Protein AF-A0AAV9KPT8-F1 (afdb_monomer_lite)

InterPro domains:
  IPR001471 AP2/ERF domain [PS51032] (16-73)
  IPR016177 DNA-binding domain superfamily [SSF54171] (18-64)
  IPR036955 AP2/ERF domain superfamily [G3DSA:3.30.730.10] (18-73)

Foldseek 3Di:
DDDDDDDDDDDPPPPAPPQWDDDPDQKIWGWDQQPPVRDIDTQDIDNDRVVSVVSNVVVVVVSVVVVVVVVVVVVVVPVDDDDDDDDPPDPVVVVVVVVVVVVVVVVVVVVVVVVVVVVVVVVVVVVVPD

Sequence (130 aa):
MESQKITSNKNCARLYPVGVQKRKGVKFVAEIRHPIDKKNIWLGTFTTVDEAFARYKSKKLEFEELIIAKNAKKDQISEKSNKKICSGDGYKQKAQWVLLEIQIHQRELRKKSKKKWEMKRMNNYLRGLG

Secondary structure (DSSP, 8-state):
--------------SS-TTEEE-SSS-EEEEEE-TTT--EEEEEEESSHHHHHHHHHHHHHHHHHHHHHHHHHHHHHTTSS--------SHHHHHHHHHHHHHHHHHHHHHHHHHHHHHHHHHHHHHS--

Structure (mmCIF, N/CA/C/O backbone):
data_AF-A0AAV9KPT8-F1
#
_entry.id   AF-A0AAV9KPT8-F1
#
loop_
_atom_site.group_PDB
_atom_site.id
_atom_site.type_symbol
_atom_site.label_atom_id
_atom_site.label_alt_id
_atom_site.label_comp_id
_atom_site.label_asym_id
_atom_site.label_entity_id
_atom_site.label_seq_id
_atom_site.pdbx_PDB_ins_code
_atom_site.Cartn_x
_atom_site.Cartn_y
_atom_site.Cartn_z
_atom_site.occupancy
_atom_site.B_iso_or_equiv
_atom_site.auth_seq_id
_atom_site.auth_comp_id
_atom_site.auth_asym_id
_atom_site.auth_atom_id
_atom_site.pdbx_PDB_model_num
ATOM 1 N N . MET A 1 1 ? 28.129 -13.241 -12.720 1.00 37.88 1 MET A N 1
ATOM 2 C CA . MET A 1 1 ? 26.785 -12.641 -12.561 1.00 37.88 1 MET A CA 1
ATOM 3 C C . MET A 1 1 ? 25.831 -13.785 -12.254 1.00 37.88 1 MET A C 1
ATOM 5 O O . MET A 1 1 ? 25.271 -14.389 -13.159 1.00 37.88 1 MET A O 1
ATOM 9 N N . GLU A 1 2 ? 25.787 -14.177 -10.981 1.00 34.59 2 GLU A N 1
ATOM 10 C CA . GLU A 1 2 ? 25.133 -15.406 -10.522 1.00 34.59 2 GLU A CA 1
ATOM 11 C C . GLU A 1 2 ? 23.608 -15.221 -10.520 1.00 34.59 2 GLU A C 1
ATOM 13 O O . GLU A 1 2 ? 23.071 -14.364 -9.819 1.00 34.59 2 GLU A O 1
ATOM 18 N N . SER A 1 3 ? 22.906 -16.012 -11.329 1.00 48.88 3 SER A N 1
ATOM 19 C CA . SER A 1 3 ? 21.444 -16.035 -11.377 1.00 48.88 3 SER A CA 1
ATOM 20 C C . SER A 1 3 ? 20.902 -16.864 -10.215 1.00 48.88 3 SER A C 1
ATOM 22 O O . SER A 1 3 ? 21.085 -18.080 -10.176 1.00 48.88 3 SER A O 1
ATOM 24 N N . GLN A 1 4 ? 20.200 -16.230 -9.277 1.00 51.62 4 GLN A N 1
ATOM 25 C CA . GLN A 1 4 ? 19.522 -16.944 -8.196 1.00 51.62 4 GLN A CA 1
ATOM 26 C C . GLN A 1 4 ? 18.225 -17.580 -8.718 1.00 51.62 4 GLN A C 1
ATOM 28 O O . GLN A 1 4 ? 17.220 -16.910 -8.957 1.00 51.62 4 GLN A O 1
ATOM 33 N N . LYS A 1 5 ? 18.261 -18.904 -8.912 1.00 47.56 5 LYS A N 1
ATOM 34 C CA . LYS A 1 5 ? 17.087 -19.753 -9.161 1.00 47.56 5 LYS A CA 1
ATOM 35 C C . LYS A 1 5 ? 16.189 -19.752 -7.921 1.00 47.56 5 LYS A C 1
ATOM 37 O O . LYS A 1 5 ? 16.597 -20.234 -6.870 1.00 47.56 5 LYS A O 1
ATOM 42 N N . ILE A 1 6 ? 14.953 -19.271 -8.051 1.00 53.38 6 ILE A N 1
ATOM 43 C CA . ILE A 1 6 ? 13.941 -19.377 -6.992 1.00 53.38 6 ILE A CA 1
ATOM 44 C C . ILE A 1 6 ? 13.183 -20.691 -7.189 1.00 53.38 6 ILE A C 1
ATOM 46 O O . ILE A 1 6 ? 12.334 -20.817 -8.071 1.00 53.38 6 ILE A O 1
ATOM 50 N N . THR A 1 7 ? 13.528 -21.689 -6.380 1.00 45.00 7 THR A N 1
ATOM 51 C CA . THR A 1 7 ? 12.826 -22.971 -6.293 1.00 45.00 7 THR A CA 1
ATOM 52 C C . THR A 1 7 ? 11.523 -22.838 -5.502 1.00 45.00 7 THR A C 1
ATOM 54 O O . THR A 1 7 ? 11.438 -22.143 -4.493 1.00 45.00 7 THR A O 1
ATOM 57 N N . SER A 1 8 ? 10.500 -23.531 -5.986 1.00 64.38 8 SER A N 1
ATOM 58 C CA . SER A 1 8 ? 9.113 -23.570 -5.520 1.00 64.38 8 SER A CA 1
ATOM 59 C C . SER A 1 8 ? 8.912 -24.139 -4.106 1.00 64.38 8 SER A C 1
ATOM 61 O O . SER A 1 8 ? 9.312 -25.278 -3.876 1.00 64.38 8 SER A O 1
ATOM 63 N N . ASN A 1 9 ? 8.153 -23.456 -3.228 1.00 45.19 9 ASN A N 1
ATOM 64 C CA . ASN A 1 9 ? 7.140 -24.119 -2.384 1.00 45.19 9 ASN A CA 1
ATOM 65 C C . ASN A 1 9 ? 6.101 -23.162 -1.752 1.00 45.19 9 ASN A C 1
ATOM 67 O O . ASN A 1 9 ? 6.306 -21.958 -1.635 1.00 45.19 9 ASN A O 1
ATOM 71 N N . LYS A 1 10 ? 4.952 -23.739 -1.393 1.00 61.31 10 LYS A N 1
ATOM 72 C CA . LYS A 1 10 ? 3.621 -23.150 -1.211 1.00 61.31 10 LYS A CA 1
ATOM 73 C C . LYS A 1 10 ? 3.463 -22.367 0.099 1.00 61.31 10 LYS A C 1
ATOM 75 O O . LYS A 1 10 ? 3.290 -22.940 1.164 1.00 61.31 10 LYS A O 1
ATOM 80 N N . ASN A 1 11 ? 3.415 -21.050 -0.037 1.00 47.97 11 ASN A N 1
ATOM 81 C CA . ASN A 1 11 ? 2.515 -20.135 0.662 1.00 47.97 11 ASN A CA 1
ATOM 82 C C . ASN A 1 11 ? 2.264 -19.009 -0.344 1.00 47.97 11 ASN A C 1
ATOM 84 O O . ASN A 1 11 ? 3.213 -18.572 -0.992 1.00 47.97 11 ASN A O 1
ATOM 88 N N . CYS A 1 12 ? 1.022 -18.552 -0.528 1.00 49.34 12 CYS A N 1
ATOM 89 C CA . CYS A 1 12 ? 0.681 -17.450 -1.444 1.00 49.34 12 CYS A CA 1
ATOM 90 C C . CYS A 1 12 ? 1.180 -16.099 -0.897 1.00 49.34 12 CYS A C 1
ATOM 92 O O . CYS A 1 12 ? 0.426 -15.136 -0.764 1.00 49.34 12 CYS A O 1
ATOM 94 N N . ALA A 1 13 ? 2.453 -16.045 -0.510 1.00 56.97 13 ALA A N 1
ATOM 95 C CA . ALA A 1 13 ? 3.161 -14.839 -0.175 1.00 56.97 13 ALA A CA 1
ATOM 96 C C . ALA A 1 13 ? 3.076 -13.927 -1.394 1.00 56.97 13 ALA A C 1
ATOM 98 O O . ALA A 1 13 ? 3.359 -14.329 -2.524 1.00 56.97 13 ALA A O 1
ATOM 99 N N . ARG A 1 14 ? 2.613 -12.702 -1.158 1.00 65.31 14 ARG A N 1
ATOM 100 C CA . ARG A 1 14 ? 2.618 -11.631 -2.148 1.00 65.31 14 ARG A CA 1
ATOM 101 C C . ARG A 1 14 ? 4.036 -11.537 -2.726 1.00 65.31 14 ARG A C 1
ATOM 103 O O . ARG A 1 14 ? 4.929 -11.025 -2.066 1.00 65.31 14 ARG A O 1
ATOM 110 N N . LEU A 1 15 ? 4.230 -12.049 -3.945 1.00 80.44 15 LEU A N 1
ATOM 111 C CA . LEU A 1 15 ? 5.510 -12.000 -4.668 1.00 80.44 15 LEU A CA 1
ATOM 112 C C . LEU A 1 15 ? 5.940 -10.558 -4.988 1.00 80.44 15 LEU A C 1
ATOM 114 O O . LEU A 1 15 ? 7.083 -10.329 -5.365 1.00 80.44 15 LEU A O 1
ATOM 118 N N . TYR A 1 16 ? 5.019 -9.599 -4.851 1.00 83.25 16 TYR A N 1
ATOM 119 C CA . TYR A 1 16 ? 5.210 -8.183 -5.137 1.00 83.25 16 TYR A CA 1
ATOM 120 C C . TYR A 1 16 ? 4.768 -7.321 -3.947 1.00 83.25 16 TYR A C 1
ATOM 122 O O . TYR A 1 16 ? 3.904 -7.751 -3.169 1.00 83.25 16 TYR A O 1
ATOM 130 N N . PRO A 1 17 ? 5.320 -6.099 -3.814 1.00 85.56 17 PRO A N 1
ATOM 131 C CA . PRO A 1 17 ? 4.885 -5.129 -2.817 1.00 85.56 17 PRO A CA 1
ATOM 132 C C . PRO A 1 17 ? 3.371 -4.891 -2.840 1.00 85.56 17 PRO A C 1
ATOM 134 O O . PRO A 1 17 ? 2.700 -5.046 -3.861 1.00 85.56 17 PRO A O 1
ATOM 137 N N . VAL A 1 18 ? 2.816 -4.491 -1.694 1.00 86.56 18 VAL A N 1
ATOM 138 C CA . VAL A 1 18 ? 1.380 -4.198 -1.566 1.00 86.56 18 VAL A CA 1
ATOM 139 C C . VAL A 1 18 ? 0.965 -3.138 -2.591 1.00 86.56 18 VAL A C 1
ATOM 141 O O . VAL A 1 18 ? 1.623 -2.109 -2.711 1.00 86.56 18 VAL A O 1
ATOM 144 N N . GLY A 1 19 ? -0.135 -3.392 -3.305 1.00 88.25 19 GLY A N 1
ATOM 145 C CA . GLY A 1 19 ? -0.651 -2.497 -4.346 1.00 88.25 19 GLY A CA 1
ATOM 146 C C . GLY A 1 19 ? -0.042 -2.710 -5.733 1.00 88.25 19 GLY A C 1
ATOM 147 O O . GLY A 1 19 ? -0.516 -2.097 -6.687 1.00 88.25 19 GLY A O 1
ATOM 148 N N . VAL A 1 20 ? 0.960 -3.591 -5.861 1.00 91.50 20 VAL A N 1
ATOM 149 C CA . VAL A 1 20 ? 1.576 -3.958 -7.142 1.00 91.50 20 VAL A CA 1
ATOM 150 C C . VAL A 1 20 ? 1.163 -5.372 -7.546 1.00 91.50 20 VAL A C 1
ATOM 152 O O . VAL A 1 20 ? 1.318 -6.329 -6.787 1.00 91.50 20 VAL A O 1
ATOM 155 N N . GLN A 1 21 ? 0.666 -5.515 -8.773 1.00 89.31 21 GLN A N 1
ATOM 156 C CA . GLN A 1 21 ? 0.284 -6.795 -9.362 1.00 89.31 21 GLN A CA 1
ATOM 157 C C . GLN A 1 21 ? 1.048 -7.040 -10.665 1.00 89.31 21 GLN A C 1
ATOM 159 O O . GLN A 1 21 ? 1.135 -6.166 -11.526 1.00 89.31 21 GLN A O 1
ATOM 164 N N . LYS A 1 22 ? 1.547 -8.265 -10.856 1.00 87.56 22 LYS A N 1
ATOM 165 C CA . LYS A 1 22 ? 2.070 -8.709 -12.154 1.00 87.56 22 LYS A CA 1
ATOM 166 C C . LYS A 1 22 ? 0.940 -9.273 -13.017 1.00 87.56 22 LYS A C 1
ATOM 168 O O . LYS A 1 22 ? 0.195 -10.138 -12.557 1.00 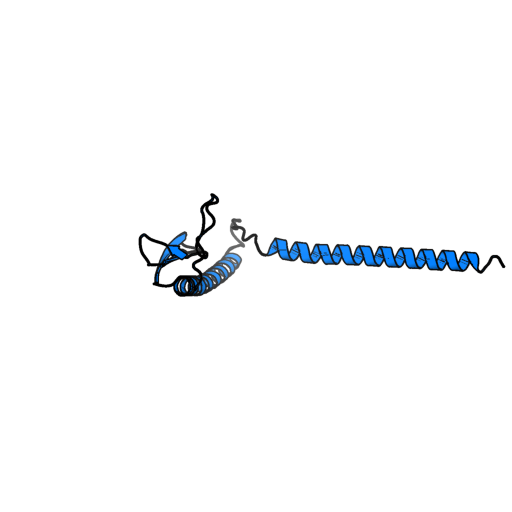87.56 22 LYS A O 1
ATOM 173 N N . ARG A 1 23 ? 0.830 -8.829 -14.272 1.00 81.75 23 ARG A N 1
ATOM 174 C CA . ARG A 1 23 ? -0.031 -9.464 -15.294 1.00 81.75 23 ARG A CA 1
ATOM 175 C C . ARG A 1 23 ? 0.802 -10.336 -16.241 1.00 81.75 23 ARG A C 1
ATOM 177 O O . ARG A 1 23 ? 2.027 -10.328 -16.165 1.00 81.75 23 ARG A O 1
ATOM 184 N N . LYS 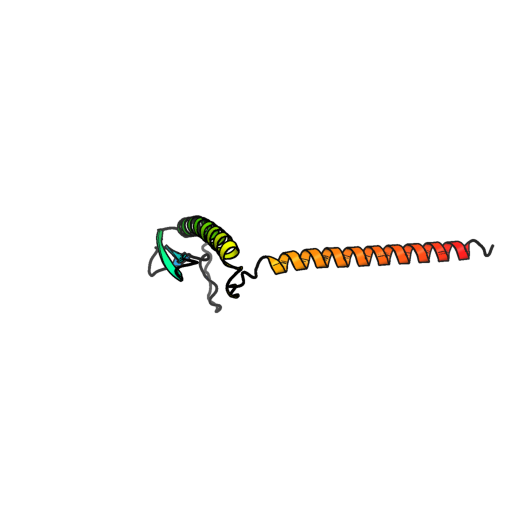A 1 24 ? 0.150 -11.120 -17.114 1.00 78.38 24 LYS A N 1
ATOM 185 C CA . LYS A 1 24 ? 0.843 -11.942 -18.127 1.00 78.38 24 LYS A CA 1
ATOM 186 C C . LYS A 1 24 ? 1.766 -11.030 -18.964 1.00 78.38 24 LYS A C 1
ATOM 188 O O . LYS A 1 24 ? 1.268 -10.150 -19.659 1.00 78.38 24 LYS A O 1
ATOM 193 N N . GLY A 1 25 ? 3.089 -11.195 -18.829 1.00 75.81 25 GLY A N 1
ATOM 194 C CA . GLY A 1 25 ? 4.125 -10.358 -19.461 1.00 75.81 25 GLY A CA 1
ATOM 195 C C . GLY A 1 25 ? 5.110 -9.694 -18.476 1.00 75.81 25 GLY A C 1
ATOM 196 O O . GLY A 1 25 ? 5.318 -10.185 -17.366 1.00 75.81 25 GLY A O 1
ATOM 197 N N . VAL A 1 26 ? 5.720 -8.574 -18.904 1.00 72.88 26 VAL A N 1
ATOM 198 C CA . VAL A 1 26 ? 6.734 -7.774 -18.159 1.00 72.88 26 VAL A CA 1
ATOM 199 C C . VAL A 1 26 ? 6.129 -6.511 -17.510 1.00 72.88 26 VAL A C 1
ATOM 201 O O . VAL A 1 26 ? 6.832 -5.695 -16.933 1.00 72.88 26 VAL A O 1
ATOM 204 N N . LYS A 1 27 ? 4.808 -6.319 -17.594 1.00 86.25 27 LYS A N 1
ATOM 205 C CA . LYS A 1 27 ? 4.144 -5.112 -17.077 1.00 86.25 27 LYS A CA 1
ATOM 206 C C . LYS A 1 27 ? 3.678 -5.308 -15.633 1.00 86.25 27 LYS A C 1
ATOM 208 O O . LYS A 1 27 ? 2.970 -6.273 -15.324 1.00 86.25 27 LYS A O 1
ATOM 213 N N . PHE A 1 28 ? 4.026 -4.352 -14.781 1.00 91.75 28 PHE A N 1
ATOM 214 C CA . PHE A 1 28 ? 3.537 -4.219 -13.414 1.00 91.75 28 PHE A CA 1
ATOM 215 C C . PHE A 1 28 ? 2.372 -3.241 -13.379 1.00 91.75 28 PHE A C 1
ATOM 217 O O . PHE A 1 28 ? 2.364 -2.226 -14.067 1.00 91.75 28 PHE A O 1
ATOM 224 N N . VAL A 1 29 ? 1.356 -3.558 -12.593 1.00 91.81 29 VAL A N 1
ATOM 225 C CA . VAL A 1 29 ? 0.156 -2.738 -12.451 1.00 91.81 29 VAL A CA 1
ATOM 226 C C . VAL A 1 29 ? 0.108 -2.206 -11.034 1.00 91.81 29 VAL A C 1
ATOM 228 O O . VAL A 1 29 ? 0.264 -2.986 -10.096 1.00 91.81 29 VAL A O 1
ATOM 231 N N . ALA A 1 30 ? -0.129 -0.903 -10.889 1.00 94.31 30 ALA A N 1
ATOM 232 C CA . ALA A 1 30 ? -0.432 -0.305 -9.598 1.00 94.31 30 ALA A CA 1
ATOM 233 C C . ALA A 1 30 ? -1.942 -0.077 -9.485 1.00 94.31 30 ALA A C 1
ATOM 235 O O . ALA A 1 30 ? -2.559 0.581 -10.330 1.00 94.31 30 ALA A O 1
ATOM 236 N N . GLU A 1 31 ? -2.538 -0.619 -8.431 1.00 93.19 31 GLU A N 1
ATOM 237 C CA . GLU A 1 31 ? -3.951 -0.439 -8.113 1.00 93.19 31 GLU A CA 1
ATOM 238 C C . GLU A 1 31 ? -4.130 -0.092 -6.639 1.00 93.19 31 GLU A C 1
ATOM 240 O O . GLU A 1 31 ? -3.380 -0.536 -5.768 1.00 93.19 31 GLU A O 1
ATOM 245 N N . ILE A 1 32 ? -5.142 0.719 -6.347 1.00 93.88 32 ILE A N 1
ATOM 246 C CA . ILE A 1 32 ? -5.464 1.107 -4.978 1.00 93.88 32 ILE A CA 1
ATOM 247 C C . ILE A 1 32 ? -6.973 1.140 -4.780 1.00 93.88 32 ILE A C 1
ATOM 249 O O . ILE A 1 32 ? -7.730 1.588 -5.638 1.00 93.88 32 ILE A O 1
ATOM 253 N N . ARG A 1 33 ? -7.430 0.665 -3.625 1.00 93.31 33 ARG A N 1
ATOM 254 C CA . ARG A 1 33 ? -8.836 0.750 -3.239 1.00 93.31 33 ARG A CA 1
ATOM 255 C C . ARG A 1 33 ? -9.106 2.109 -2.603 1.00 93.31 33 ARG A C 1
ATOM 257 O O . ARG A 1 33 ? -8.457 2.466 -1.623 1.00 93.31 33 ARG A O 1
ATOM 264 N N . HIS A 1 34 ? -10.085 2.838 -3.126 1.00 91.19 34 HIS A N 1
ATOM 265 C CA . HIS A 1 34 ? -10.526 4.097 -2.543 1.00 91.19 34 HIS A CA 1
ATOM 266 C C . HIS A 1 34 ? -11.153 3.843 -1.160 1.00 91.19 34 HIS A C 1
ATOM 268 O O . HIS A 1 34 ? -12.058 3.005 -1.051 1.00 91.19 34 HIS A O 1
ATOM 274 N N . PRO A 1 35 ? -10.723 4.538 -0.092 1.00 87.38 35 PRO A N 1
ATOM 275 C CA . PRO A 1 35 ? -11.148 4.213 1.271 1.00 87.38 35 PRO A CA 1
ATOM 276 C C . PRO A 1 35 ? -12.616 4.553 1.564 1.00 87.38 35 PRO A C 1
ATOM 278 O O . PRO A 1 35 ? -13.232 3.917 2.418 1.00 87.38 35 PRO A O 1
ATOM 281 N N . ILE A 1 36 ? -13.188 5.532 0.855 1.00 84.19 36 ILE A N 1
ATOM 282 C CA . ILE A 1 36 ? -14.568 6.001 1.062 1.00 84.19 36 ILE A CA 1
ATOM 283 C C . ILE A 1 36 ? -15.514 5.255 0.118 1.00 84.19 36 ILE A C 1
ATOM 285 O O . ILE A 1 36 ? -16.345 4.463 0.554 1.00 84.19 36 ILE A O 1
ATOM 289 N N . ASP A 1 37 ? -15.324 5.466 -1.181 1.00 86.56 37 ASP A N 1
ATOM 290 C CA . ASP A 1 37 ? -16.139 4.886 -2.252 1.00 86.56 37 ASP A CA 1
ATOM 291 C C . ASP A 1 37 ? -15.982 3.371 -2.421 1.00 86.56 37 ASP A C 1
ATOM 293 O O . ASP A 1 37 ? -16.777 2.751 -3.123 1.00 86.56 37 ASP A O 1
ATOM 297 N N . LYS A 1 38 ? -14.959 2.755 -1.805 1.00 87.81 38 LYS A N 1
ATOM 298 C CA . LYS A 1 38 ? -14.659 1.311 -1.878 1.00 87.81 38 LYS A CA 1
ATOM 299 C C . LYS A 1 38 ? -14.441 0.771 -3.301 1.00 87.81 38 LYS A C 1
ATOM 301 O O . LYS A 1 38 ? -14.406 -0.446 -3.486 1.00 87.81 38 LYS A O 1
ATOM 306 N N . LYS A 1 39 ? -14.261 1.653 -4.288 1.00 91.38 39 LYS A N 1
ATOM 307 C CA . LYS A 1 39 ? -13.944 1.328 -5.685 1.00 91.38 39 LYS A CA 1
ATOM 308 C C . LYS A 1 39 ? -12.434 1.188 -5.869 1.00 91.38 39 LYS A C 1
ATOM 310 O O . LYS A 1 39 ? -11.670 1.900 -5.221 1.00 91.38 39 LYS A O 1
ATOM 315 N N . ASN A 1 40 ? -12.002 0.287 -6.746 1.00 90.88 40 ASN A N 1
ATOM 316 C CA . ASN A 1 40 ? -10.591 0.176 -7.114 1.00 90.88 40 ASN A CA 1
ATOM 317 C C . ASN A 1 40 ? -10.264 1.214 -8.189 1.00 90.88 40 ASN A C 1
ATOM 319 O O . ASN A 1 40 ? -11.006 1.368 -9.156 1.00 90.88 40 ASN A O 1
ATOM 323 N N . ILE A 1 41 ? -9.152 1.915 -8.008 1.00 92.94 41 ILE A N 1
ATOM 324 C CA . ILE A 1 41 ? -8.633 2.914 -8.932 1.00 92.94 41 ILE A CA 1
ATOM 325 C C . ILE A 1 41 ? -7.360 2.352 -9.544 1.00 92.94 41 ILE A C 1
ATOM 327 O O . ILE A 1 41 ? -6.423 1.964 -8.839 1.00 92.94 41 ILE A O 1
ATOM 331 N N . TRP A 1 42 ? -7.347 2.311 -10.870 1.00 93.44 42 TRP A N 1
ATOM 332 C CA . TRP A 1 42 ? -6.183 1.916 -11.639 1.00 93.44 42 TRP A CA 1
ATOM 333 C C . TRP A 1 42 ? -5.230 3.109 -11.743 1.00 93.44 42 TRP A C 1
ATOM 335 O O . TRP A 1 42 ? -5.610 4.163 -12.245 1.00 93.44 42 TRP A O 1
ATOM 345 N N . LEU A 1 43 ? -4.007 2.965 -11.228 1.00 93.75 43 LEU A N 1
ATOM 346 C CA . LEU A 1 43 ? -3.015 4.049 -11.201 1.00 93.75 43 LEU A CA 1
ATOM 347 C C . LEU A 1 43 ? -2.116 4.068 -12.437 1.00 93.75 43 LEU A C 1
ATOM 349 O O . LEU A 1 43 ? -1.434 5.061 -12.678 1.00 93.75 43 LEU A O 1
ATOM 353 N N . GLY A 1 44 ? -2.111 2.972 -13.194 1.00 93.31 44 GLY A N 1
ATOM 354 C CA . GLY A 1 44 ? -1.348 2.825 -14.423 1.00 93.31 44 GLY A CA 1
ATOM 355 C C . GLY A 1 44 ? -0.650 1.475 -14.530 1.00 93.31 44 GLY A C 1
ATOM 356 O O . GLY A 1 44 ? -0.822 0.571 -13.703 1.00 93.31 44 GLY A O 1
ATOM 357 N N . THR A 1 45 ? 0.139 1.348 -15.591 1.00 94.25 45 THR A N 1
ATOM 358 C CA . THR A 1 45 ? 1.020 0.208 -15.838 1.00 94.25 45 THR A CA 1
ATOM 359 C C . THR A 1 45 ? 2.444 0.701 -15.978 1.00 94.25 45 THR A C 1
ATOM 361 O O . THR A 1 45 ? 2.683 1.642 -16.729 1.00 94.25 45 THR A O 1
ATOM 364 N N . PHE A 1 46 ? 3.370 0.028 -15.316 1.00 92.25 46 PHE A N 1
ATOM 365 C CA . PHE A 1 46 ? 4.770 0.403 -15.224 1.00 92.25 46 PHE A CA 1
ATOM 366 C C . PHE A 1 46 ? 5.644 -0.781 -15.629 1.00 92.25 46 PHE A C 1
ATOM 368 O O . PHE A 1 46 ? 5.227 -1.942 -15.563 1.00 92.25 46 PHE A O 1
ATOM 375 N N . THR A 1 47 ? 6.851 -0.495 -16.095 1.00 91.19 47 THR A N 1
ATOM 376 C CA . THR A 1 47 ? 7.818 -1.521 -16.510 1.00 91.19 47 THR A CA 1
ATOM 377 C C . THR A 1 47 ? 8.624 -2.052 -15.333 1.00 91.19 47 THR A C 1
ATOM 379 O O . THR A 1 47 ? 9.108 -3.179 -15.389 1.00 91.19 47 THR A O 1
ATOM 382 N N . THR A 1 48 ? 8.718 -1.284 -14.245 1.00 92.62 48 THR A N 1
ATOM 383 C CA . THR A 1 48 ? 9.449 -1.651 -13.030 1.00 92.62 48 THR A CA 1
ATOM 384 C C . THR A 1 48 ? 8.518 -1.780 -11.824 1.00 92.62 48 THR A C 1
ATOM 386 O O . THR A 1 48 ? 7.437 -1.187 -11.765 1.00 92.62 48 THR A O 1
ATOM 389 N N . VAL A 1 49 ? 8.934 -2.592 -10.848 1.00 91.88 49 VAL A N 1
ATOM 390 C CA . VAL A 1 49 ? 8.191 -2.784 -9.592 1.00 91.88 49 VAL A CA 1
ATOM 391 C C . VAL A 1 49 ? 8.257 -1.525 -8.730 1.00 91.88 49 VAL A C 1
ATOM 393 O O . VAL A 1 49 ? 7.245 -1.128 -8.153 1.00 91.88 49 VAL A O 1
ATOM 396 N N . ASP A 1 50 ? 9.426 -0.889 -8.668 1.00 92.88 50 ASP A N 1
ATOM 397 C CA . ASP A 1 50 ? 9.674 0.267 -7.805 1.00 92.88 50 ASP A CA 1
ATOM 398 C C . ASP A 1 50 ? 8.863 1.488 -8.238 1.00 92.88 50 ASP A C 1
ATOM 400 O O . ASP A 1 50 ? 8.276 2.166 -7.397 1.00 92.88 50 ASP A O 1
ATOM 404 N N . GLU A 1 51 ? 8.740 1.725 -9.546 1.00 93.44 51 GLU A N 1
ATOM 405 C CA . GLU A 1 51 ? 7.914 2.804 -10.091 1.00 93.44 51 GLU A CA 1
ATOM 406 C C . GLU A 1 51 ? 6.424 2.577 -9.800 1.00 93.44 51 GLU A C 1
ATOM 408 O O . GLU A 1 51 ? 5.730 3.479 -9.318 1.00 93.44 51 GLU A O 1
ATOM 413 N N . ALA A 1 52 ? 5.935 1.347 -10.000 1.00 94.19 52 ALA A N 1
ATOM 414 C CA . ALA A 1 52 ? 4.564 0.982 -9.651 1.00 94.19 52 ALA A CA 1
ATOM 415 C C . ALA A 1 52 ? 4.287 1.195 -8.155 1.00 94.19 52 ALA A C 1
ATOM 417 O O . ALA A 1 52 ? 3.248 1.742 -7.770 1.00 94.19 52 ALA A O 1
ATOM 418 N N . PHE A 1 53 ? 5.232 0.793 -7.304 1.00 94.25 53 PHE 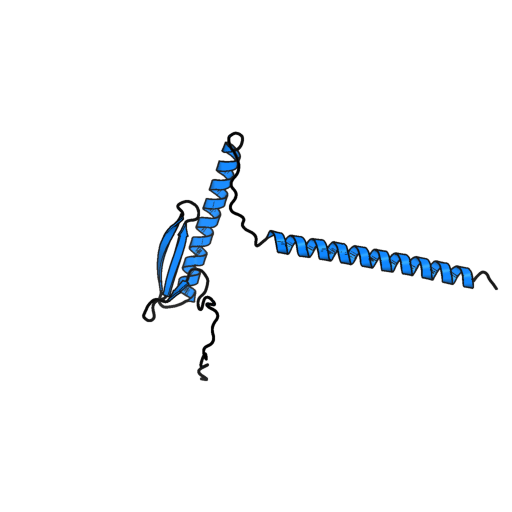A N 1
ATOM 419 C CA . PHE A 1 53 ? 5.123 0.952 -5.862 1.00 94.25 53 PHE A CA 1
ATOM 420 C C . PHE A 1 53 ? 5.186 2.422 -5.429 1.00 94.25 53 PHE A C 1
ATOM 422 O O . PHE A 1 53 ? 4.403 2.840 -4.573 1.00 94.25 53 PHE A O 1
ATOM 429 N N . ALA A 1 54 ? 6.053 3.228 -6.044 1.00 94.69 54 ALA A N 1
ATOM 430 C CA . ALA A 1 54 ? 6.134 4.663 -5.797 1.00 94.69 54 ALA A CA 1
ATOM 431 C C . ALA A 1 54 ? 4.799 5.347 -6.117 1.00 94.69 54 ALA A C 1
ATOM 433 O O . ALA A 1 54 ? 4.263 6.080 -5.283 1.00 94.69 54 ALA A O 1
ATOM 434 N N . ARG A 1 55 ? 4.194 5.023 -7.269 1.00 95.81 55 ARG A N 1
ATOM 435 C CA . ARG A 1 55 ? 2.888 5.572 -7.652 1.00 95.81 55 ARG A CA 1
ATOM 436 C C . ARG A 1 55 ? 1.786 5.190 -6.665 1.00 95.81 55 ARG A C 1
ATOM 438 O O . ARG A 1 55 ? 0.963 6.041 -6.315 1.00 95.81 55 ARG A O 1
ATOM 445 N N . TYR A 1 56 ? 1.787 3.939 -6.203 1.00 95.31 56 TYR A N 1
ATOM 446 C CA . TYR A 1 56 ? 0.877 3.464 -5.161 1.00 95.31 56 TYR A CA 1
ATOM 447 C C . TYR A 1 56 ? 1.058 4.242 -3.852 1.00 95.31 56 TYR A C 1
ATOM 449 O O . TYR A 1 56 ? 0.076 4.715 -3.277 1.00 95.31 56 TYR A O 1
ATOM 457 N N . LYS A 1 57 ? 2.304 4.421 -3.399 1.00 94.75 57 LYS A N 1
ATOM 458 C CA . LYS A 1 57 ? 2.626 5.116 -2.148 1.00 94.75 57 LYS A CA 1
ATOM 459 C C . LYS A 1 57 ? 2.158 6.570 -2.170 1.00 94.75 57 LYS A C 1
ATOM 461 O O . LYS A 1 57 ? 1.498 6.988 -1.224 1.00 94.75 57 LYS A O 1
ATOM 466 N N . SER A 1 58 ? 2.425 7.306 -3.251 1.00 94.62 58 SER A N 1
ATOM 467 C CA . SER A 1 58 ? 1.959 8.691 -3.399 1.00 94.62 58 SER A CA 1
ATOM 468 C C . SER A 1 58 ? 0.435 8.786 -3.322 1.00 94.62 58 SER A C 1
ATOM 470 O O . SER A 1 58 ? -0.091 9.599 -2.571 1.00 94.62 58 SER A O 1
ATOM 472 N N . LYS A 1 59 ? -0.292 7.899 -4.018 1.00 93.94 59 LYS A N 1
ATOM 473 C CA . LYS A 1 59 ? -1.762 7.926 -3.986 1.00 93.94 59 LYS A CA 1
ATOM 474 C C . LYS A 1 59 ? -2.334 7.536 -2.622 1.00 93.94 59 LYS A C 1
ATOM 476 O O . LYS A 1 59 ? -3.370 8.051 -2.210 1.00 93.94 59 LYS A O 1
ATOM 481 N N . LYS A 1 60 ? -1.668 6.625 -1.912 1.00 94.06 60 LYS A N 1
ATOM 482 C CA . LYS A 1 60 ? -2.065 6.217 -0.563 1.00 94.06 60 LYS A CA 1
ATOM 483 C C . LYS A 1 60 ? -2.028 7.390 0.419 1.00 94.06 60 LYS A C 1
ATOM 485 O O . LYS A 1 60 ? -2.947 7.492 1.221 1.00 94.06 60 LYS A O 1
ATOM 490 N N . LEU A 1 61 ? -1.030 8.272 0.318 1.00 93.81 61 LEU A N 1
ATOM 491 C CA . LEU A 1 61 ? -0.930 9.474 1.156 1.00 93.81 61 LEU A CA 1
ATOM 492 C C . LEU A 1 61 ? -2.109 10.428 0.922 1.00 93.81 61 LEU A C 1
ATOM 494 O 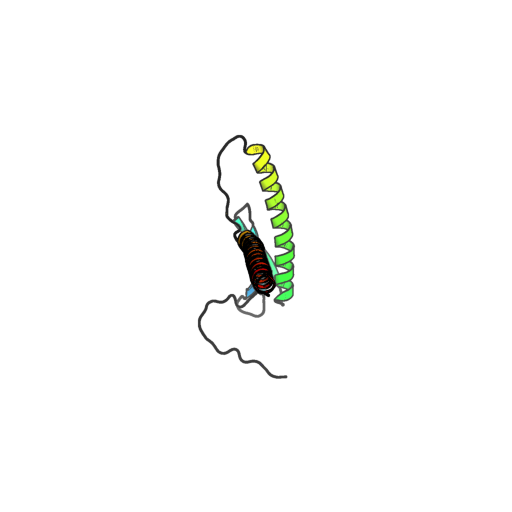O . LEU A 1 61 ? -2.790 10.788 1.877 1.00 93.81 61 LEU A O 1
ATOM 498 N N . GLU A 1 62 ? -2.438 10.720 -0.341 1.00 91.56 62 GLU A N 1
ATOM 499 C CA . GLU A 1 62 ? -3.616 11.540 -0.684 1.00 91.56 62 GLU A CA 1
ATOM 500 C C . GLU A 1 62 ? -4.909 10.957 -0.077 1.00 91.56 62 GLU A C 1
ATOM 502 O O . GLU A 1 62 ? -5.785 11.673 0.402 1.00 91.56 62 GLU A O 1
ATOM 507 N N . PHE A 1 63 ? -5.048 9.629 -0.063 1.00 92.31 63 PHE A N 1
ATOM 508 C CA . PHE A 1 63 ? -6.210 8.964 0.527 1.00 92.31 63 PHE A CA 1
ATOM 509 C C . PHE A 1 63 ? -6.219 8.965 2.053 1.00 92.31 63 PHE A C 1
ATOM 511 O O . PHE A 1 63 ? -7.299 9.023 2.641 1.00 92.31 63 PHE A O 1
ATOM 518 N N . GLU A 1 64 ? -5.060 8.906 2.702 1.00 90.06 64 GLU A N 1
ATOM 519 C CA . GLU A 1 64 ? -4.957 9.044 4.155 1.00 90.06 64 GLU A CA 1
ATOM 520 C C . GLU A 1 64 ? -5.433 10.436 4.601 1.00 90.06 64 GLU A C 1
ATOM 522 O O . GLU A 1 64 ? -6.236 10.532 5.532 1.00 90.06 64 GLU A O 1
ATOM 527 N N . GLU A 1 65 ? -5.072 11.490 3.866 1.00 90.69 65 GLU A N 1
ATOM 528 C CA . GLU A 1 65 ? -5.563 12.857 4.092 1.00 90.69 65 GLU A CA 1
ATOM 529 C C . GLU A 1 65 ? -7.091 12.959 3.951 1.00 90.69 65 GLU A C 1
ATOM 531 O O . GLU A 1 65 ? -7.767 13.524 4.816 1.00 90.69 65 GLU A O 1
ATOM 536 N N . LEU A 1 66 ? -7.674 12.338 2.917 1.00 87.69 66 LEU A N 1
ATOM 537 C CA . LEU A 1 66 ? -9.132 12.302 2.733 1.00 87.69 66 LEU A CA 1
ATOM 538 C C . LEU A 1 66 ? -9.859 11.576 3.873 1.00 87.69 66 LEU A C 1
ATOM 540 O O . LEU A 1 66 ? -10.959 11.978 4.263 1.00 87.69 66 LEU A O 1
ATOM 544 N N . ILE A 1 67 ? -9.273 10.505 4.417 1.00 89.50 67 ILE A N 1
ATOM 545 C CA . ILE A 1 67 ? -9.839 9.788 5.568 1.00 89.50 67 ILE A CA 1
ATOM 546 C C . ILE A 1 67 ? -9.833 10.690 6.803 1.00 89.50 67 ILE A C 1
ATOM 548 O O . ILE A 1 67 ? -10.853 10.774 7.490 1.00 89.50 67 ILE A O 1
ATOM 552 N N . ILE A 1 68 ? -8.717 11.375 7.072 1.00 89.19 68 ILE A N 1
ATOM 553 C CA . ILE A 1 68 ? -8.587 12.304 8.203 1.00 89.19 68 ILE A CA 1
ATOM 554 C C . ILE A 1 68 ? -9.636 13.416 8.085 1.00 89.19 68 ILE A C 1
ATOM 556 O O . ILE A 1 68 ? -10.402 13.637 9.024 1.00 89.19 68 ILE A O 1
ATOM 560 N N . ALA A 1 69 ? -9.756 14.037 6.909 1.00 86.44 69 ALA A N 1
ATOM 561 C CA . ALA A 1 69 ? -10.747 15.079 6.653 1.00 86.44 69 ALA A CA 1
ATOM 562 C C . ALA A 1 69 ? -12.193 14.575 6.819 1.00 86.44 69 ALA A C 1
ATOM 564 O O . ALA A 1 69 ? -13.044 15.273 7.376 1.00 86.44 69 ALA A O 1
ATOM 565 N N . LYS A 1 70 ? -12.497 13.350 6.368 1.00 85.44 70 LYS A N 1
ATOM 566 C CA . LYS A 1 70 ? -13.829 12.748 6.541 1.00 85.44 70 LYS A CA 1
ATOM 567 C C . LYS A 1 70 ? -14.143 12.465 8.011 1.00 85.44 70 LYS A C 1
ATOM 569 O O . LYS A 1 70 ? -15.279 12.681 8.427 1.00 85.44 70 LYS A O 1
ATOM 574 N N . ASN A 1 71 ? -13.170 11.982 8.780 1.00 83.31 71 ASN A N 1
ATOM 575 C CA . ASN A 1 71 ? -13.353 11.710 10.205 1.00 83.31 71 ASN A CA 1
ATOM 576 C C . ASN A 1 71 ? -13.581 13.009 10.988 1.00 83.31 71 ASN A C 1
ATOM 578 O O . ASN A 1 71 ? -14.551 13.079 11.733 1.00 83.31 71 ASN A O 1
ATOM 582 N N . ALA A 1 72 ? -12.815 14.068 10.704 1.00 82.81 72 ALA A N 1
ATOM 583 C CA . ALA A 1 72 ? -13.024 15.384 11.314 1.00 82.81 72 ALA A CA 1
ATOM 584 C C . ALA A 1 72 ? -14.440 15.942 11.061 1.00 82.81 72 ALA A C 1
ATOM 586 O O . ALA A 1 72 ? -15.060 16.517 11.953 1.00 82.81 72 ALA A O 1
ATOM 587 N N . LYS A 1 73 ? -14.999 15.726 9.860 1.00 74.94 73 LYS A N 1
ATOM 588 C CA . LYS A 1 73 ? -16.397 16.083 9.550 1.00 74.94 73 LYS A CA 1
ATOM 589 C C . LYS A 1 73 ? -17.412 15.194 10.269 1.00 74.94 73 LYS A C 1
ATOM 591 O O . LYS A 1 73 ? -18.501 15.650 10.598 1.00 74.94 73 LYS A O 1
ATOM 596 N N . LYS A 1 74 ? -17.081 13.922 10.500 1.00 68.94 74 LYS A N 1
ATOM 597 C CA . LYS A 1 74 ? -17.950 12.984 11.219 1.00 68.94 74 LYS A CA 1
ATOM 598 C C . LYS A 1 74 ? -18.060 13.349 12.696 1.00 68.94 74 LYS A C 1
ATOM 600 O O . LYS A 1 74 ? -19.153 13.241 13.239 1.00 68.94 74 LYS A O 1
ATOM 605 N N . ASP A 1 75 ? -16.982 13.830 13.306 1.00 61.09 75 ASP A N 1
ATOM 606 C CA . ASP A 1 75 ? -16.980 14.235 14.713 1.00 61.09 75 ASP A CA 1
ATOM 607 C C . ASP A 1 75 ? -17.919 15.434 14.954 1.00 61.09 75 ASP A C 1
ATOM 609 O O . ASP A 1 75 ? -18.637 15.447 15.950 1.00 61.09 75 ASP A O 1
ATOM 613 N N . GLN A 1 76 ? -18.062 16.336 13.972 1.00 57.62 76 GLN A N 1
ATOM 614 C CA . GLN A 1 76 ? -19.044 17.438 13.999 1.00 57.62 76 GLN A CA 1
ATOM 615 C C . GLN A 1 76 ? -20.503 16.986 13.797 1.00 57.62 76 GLN A C 1
ATOM 617 O O . GLN A 1 76 ? -21.429 17.706 14.151 1.00 57.62 76 GLN A O 1
ATOM 622 N N . ILE A 1 77 ? -20.731 15.794 13.237 1.00 54.97 77 ILE A N 1
ATOM 623 C CA . ILE A 1 77 ? -22.071 15.218 13.012 1.00 54.97 77 ILE A CA 1
ATOM 624 C C . ILE A 1 77 ? -22.445 14.243 14.152 1.00 54.97 77 ILE A C 1
ATOM 626 O O . ILE A 1 77 ? -23.604 13.859 14.307 1.00 54.97 77 ILE A O 1
ATOM 630 N N . SER A 1 78 ? -21.480 13.851 14.990 1.00 46.62 78 SER A N 1
ATOM 631 C CA . SER A 1 78 ? -21.606 12.725 15.923 1.00 46.62 78 SER A CA 1
ATOM 632 C C . SER A 1 78 ? -22.368 12.986 17.231 1.00 46.62 78 SER A C 1
ATOM 634 O O . SER A 1 78 ? -22.578 12.032 17.979 1.00 46.62 78 SER A O 1
ATOM 636 N N . GLU A 1 79 ? -22.918 14.185 17.463 1.00 51.91 79 GLU A N 1
ATOM 637 C CA . GLU A 1 79 ? -24.020 14.353 18.435 1.00 51.91 79 GLU A CA 1
ATOM 638 C C . GLU A 1 79 ? -25.325 13.669 17.978 1.00 51.91 79 GLU A C 1
ATOM 640 O O . GLU A 1 79 ? -26.228 13.445 18.784 1.00 51.91 79 GLU A O 1
ATOM 645 N N . LYS A 1 80 ? -25.424 13.231 16.714 1.00 49.84 80 LYS A N 1
ATOM 646 C CA . LYS A 1 80 ? -26.500 12.345 16.252 1.00 49.84 80 LYS A CA 1
ATOM 647 C C . LYS A 1 80 ? -25.948 11.120 15.521 1.00 49.84 80 LYS A C 1
ATOM 649 O O . LYS A 1 80 ? -25.474 11.186 14.393 1.00 49.84 80 LYS A O 1
ATOM 654 N N . SER A 1 81 ? -26.164 9.960 16.141 1.00 40.94 81 SER A N 1
ATOM 655 C CA . SER A 1 81 ? -26.181 8.606 15.558 1.00 40.94 81 SER A CA 1
ATOM 656 C C . SER A 1 81 ? -24.844 7.849 15.370 1.00 40.94 81 SER A C 1
ATOM 658 O O . SER A 1 81 ? -24.158 7.888 14.354 1.00 40.94 81 SER A O 1
ATOM 660 N N . ASN A 1 82 ? -24.540 7.064 16.407 1.00 46.75 82 ASN A N 1
ATOM 661 C CA . ASN A 1 82 ? -24.020 5.690 16.420 1.00 46.75 82 ASN A CA 1
ATOM 662 C C . ASN A 1 82 ? -23.036 5.197 15.329 1.00 46.75 82 ASN A C 1
ATOM 664 O O . ASN A 1 82 ? -23.394 4.729 14.252 1.00 46.75 82 ASN A O 1
ATOM 668 N N . LYS A 1 83 ? -21.767 5.130 15.756 1.00 58.12 83 LYS A N 1
ATOM 669 C CA . LYS A 1 83 ? -20.875 3.947 15.790 1.00 58.12 83 LYS A CA 1
ATOM 670 C C . LYS A 1 83 ? -20.914 2.970 14.595 1.00 58.12 83 LYS A C 1
ATOM 672 O O . LYS A 1 83 ? -21.690 2.025 14.562 1.00 58.12 83 LYS A O 1
ATOM 677 N N . LYS A 1 84 ? -19.904 3.092 13.722 1.00 47.72 84 LYS A N 1
ATOM 678 C CA . LYS A 1 84 ? -19.153 1.968 13.116 1.00 47.72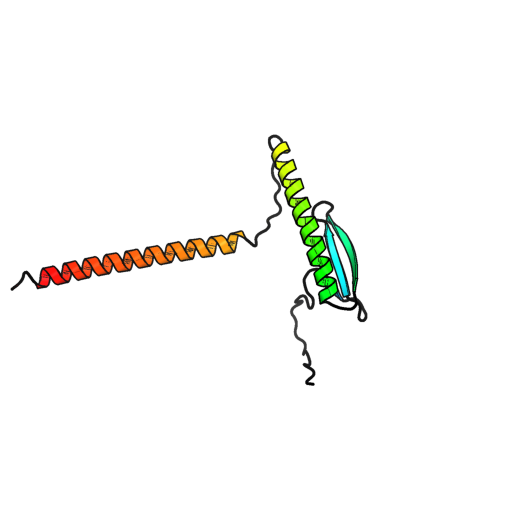 84 LYS A CA 1
ATOM 679 C C . LYS A 1 84 ? -17.754 2.468 12.736 1.00 47.72 84 LYS A C 1
ATOM 681 O O . LYS A 1 84 ? -17.626 3.438 11.987 1.00 47.72 84 LYS A O 1
ATOM 686 N N . ILE A 1 85 ? -16.734 1.837 13.318 1.00 39.75 85 ILE A N 1
ATOM 687 C CA . ILE A 1 85 ? -15.302 2.087 13.110 1.00 39.75 85 ILE A CA 1
ATOM 688 C C . ILE A 1 85 ? -14.731 0.828 12.457 1.00 39.75 85 ILE A C 1
ATOM 690 O O . ILE A 1 85 ? -14.965 -0.274 12.947 1.00 39.75 85 ILE A O 1
ATOM 694 N N . CYS A 1 86 ? -14.007 0.997 11.353 1.00 35.75 86 CYS A N 1
ATOM 695 C CA . CYS A 1 86 ? -13.202 -0.054 10.740 1.00 35.75 86 CYS A CA 1
ATOM 696 C C . CYS A 1 86 ? -11.805 0.024 11.369 1.00 35.75 86 CYS A C 1
ATOM 698 O O . CYS A 1 86 ? -11.136 1.050 11.254 1.00 35.75 86 CYS A O 1
ATOM 700 N N . SER A 1 87 ? -11.408 -1.021 12.084 1.00 41.78 87 SER A N 1
ATOM 701 C CA . SER A 1 87 ? -10.229 -1.062 12.949 1.00 41.78 87 SER A CA 1
ATOM 702 C C . SER A 1 87 ? -8.923 -1.088 12.150 1.00 41.78 87 SER A C 1
ATOM 704 O O . SER A 1 87 ? -8.648 -2.035 11.415 1.00 41.78 87 SER A O 1
ATOM 706 N N . GLY A 1 88 ? -8.106 -0.042 12.289 1.00 46.59 88 GLY A N 1
ATOM 707 C CA . GLY A 1 88 ? -6.691 -0.072 11.929 1.00 46.59 88 GLY A CA 1
ATOM 708 C C . GLY A 1 88 ? -5.884 -0.613 13.109 1.00 46.59 88 GLY A C 1
ATOM 709 O O . GLY A 1 88 ? -5.572 0.120 14.040 1.00 46.59 88 GLY A O 1
ATOM 710 N N . ASP A 1 89 ? -5.549 -1.899 13.095 1.00 48.09 89 ASP A N 1
ATOM 711 C CA . ASP A 1 89 ? -4.926 -2.572 14.245 1.00 48.09 89 ASP A CA 1
ATOM 712 C C . ASP A 1 89 ? -3.439 -2.879 14.006 1.00 48.09 89 ASP A C 1
ATOM 714 O O . ASP A 1 89 ? -3.003 -4.020 14.099 1.00 48.09 89 ASP A O 1
ATOM 718 N N . GLY A 1 90 ? -2.645 -1.850 13.682 1.00 46.78 90 GLY A N 1
ATOM 719 C CA . GLY A 1 90 ? -1.180 -1.978 13.546 1.00 46.78 90 GLY A CA 1
ATOM 720 C C . GLY A 1 90 ? -0.361 -1.124 14.522 1.00 46.78 90 GLY A C 1
ATOM 721 O O . GLY A 1 90 ? 0.769 -1.463 14.864 1.00 46.78 90 GLY A O 1
ATOM 722 N N . TYR A 1 91 ? -0.928 -0.014 14.995 1.00 53.25 91 TYR A N 1
ATOM 723 C CA . TYR A 1 91 ? -0.227 0.996 15.799 1.00 53.25 91 TYR A CA 1
ATOM 724 C C . TYR A 1 91 ? -0.459 0.841 17.310 1.00 53.25 91 TYR A C 1
ATOM 726 O O . TYR A 1 91 ? 0.401 1.209 18.106 1.00 53.25 91 TYR A O 1
ATOM 734 N N . LYS A 1 92 ? -1.579 0.230 17.720 1.00 51.06 92 LYS A N 1
ATOM 735 C CA . LYS A 1 92 ? -1.920 0.040 19.142 1.00 51.06 92 LYS A CA 1
ATOM 736 C C . LYS A 1 92 ? -1.076 -1.036 19.829 1.00 51.06 92 LYS A C 1
ATOM 738 O O . LYS A 1 92 ? -0.681 -0.857 20.974 1.00 51.06 92 LYS A O 1
ATOM 743 N N . GLN A 1 93 ? -0.747 -2.116 19.120 1.00 53.75 93 GLN A N 1
ATOM 74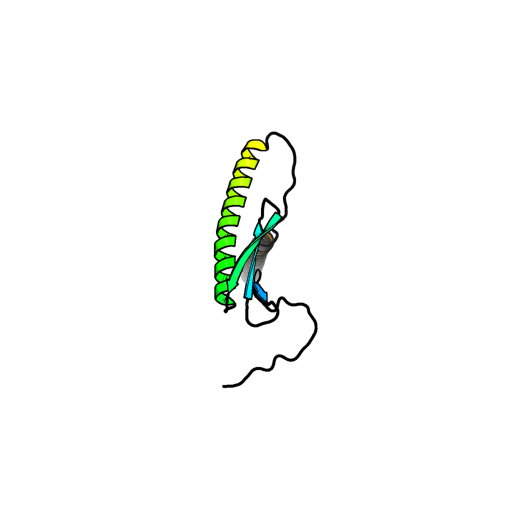4 C CA . GLN A 1 93 ? 0.028 -3.225 19.688 1.00 53.75 93 GLN A CA 1
ATOM 745 C C . GLN A 1 93 ? 1.460 -2.787 20.018 1.00 53.75 93 GLN A C 1
ATOM 747 O O . GLN A 1 93 ? 1.927 -3.029 21.124 1.00 53.75 93 GLN A O 1
ATOM 752 N N . LYS A 1 94 ? 2.139 -2.062 19.114 1.00 54.28 94 LYS A N 1
ATOM 753 C CA . LYS A 1 94 ? 3.509 -1.568 19.356 1.00 54.28 94 LYS A CA 1
ATOM 754 C C . LYS A 1 94 ? 3.587 -0.619 20.556 1.00 54.28 94 LYS A C 1
ATOM 756 O O . LYS A 1 94 ? 4.479 -0.765 21.381 1.00 54.28 94 LYS A O 1
ATOM 761 N N . ALA A 1 95 ? 2.627 0.298 20.686 1.00 65.56 95 ALA A N 1
ATOM 762 C CA . ALA A 1 95 ? 2.549 1.196 21.839 1.00 65.56 95 ALA A CA 1
ATOM 763 C C . ALA A 1 95 ? 2.317 0.433 23.159 1.00 65.56 95 ALA A C 1
ATOM 765 O O . ALA A 1 95 ? 2.904 0.772 24.183 1.00 65.56 95 ALA A O 1
ATOM 766 N N . GLN A 1 96 ? 1.511 -0.633 23.130 1.00 73.50 96 GLN A N 1
ATOM 767 C CA . GLN A 1 96 ? 1.248 -1.476 24.297 1.00 73.50 96 GLN A CA 1
ATOM 768 C C . GLN A 1 96 ? 2.486 -2.270 24.749 1.00 73.50 96 GLN A C 1
ATOM 770 O O . GLN A 1 96 ? 2.734 -2.364 25.951 1.00 73.50 96 GLN A O 1
ATOM 775 N N . TRP A 1 97 ? 3.283 -2.795 23.812 1.00 68.75 97 TRP A N 1
ATOM 776 C CA . TRP A 1 97 ? 4.536 -3.497 24.121 1.00 68.75 97 TRP A CA 1
ATOM 777 C C . TRP A 1 97 ? 5.565 -2.580 24.794 1.00 68.75 97 TRP A C 1
ATOM 779 O O . TRP A 1 97 ? 6.110 -2.947 25.833 1.00 68.75 97 TRP A O 1
ATOM 789 N N . VAL A 1 98 ? 5.749 -1.357 24.280 1.00 81.50 98 VAL A N 1
ATOM 790 C CA . VAL A 1 98 ? 6.678 -0.368 24.863 1.00 81.50 98 VAL A CA 1
ATOM 791 C C . VAL A 1 98 ? 6.290 -0.013 26.304 1.00 81.50 98 VAL A C 1
ATOM 793 O O . VAL A 1 98 ? 7.140 0.044 27.191 1.00 81.50 98 VAL A O 1
ATOM 796 N N . LEU A 1 99 ? 4.995 0.177 26.576 1.00 79.44 99 LEU A N 1
ATOM 797 C CA . LEU A 1 99 ? 4.517 0.464 27.932 1.00 79.44 99 LEU A CA 1
ATOM 798 C C . LEU A 1 99 ? 4.723 -0.719 28.892 1.00 79.44 99 LEU A C 1
ATOM 800 O O . LEU A 1 99 ? 5.066 -0.515 30.058 1.00 79.44 99 LEU A O 1
ATOM 804 N N . LEU A 1 100 ? 4.550 -1.957 28.417 1.00 82.56 100 LEU A N 1
ATOM 805 C CA . LEU A 1 100 ? 4.770 -3.153 29.231 1.00 82.56 100 LEU A CA 1
ATOM 806 C C . LEU A 1 100 ? 6.257 -3.350 29.574 1.00 82.56 100 LEU A C 1
ATOM 808 O O . LEU A 1 100 ? 6.574 -3.704 30.712 1.00 82.56 100 LEU A O 1
ATOM 812 N N . GLU A 1 101 ? 7.167 -3.070 28.638 1.00 79.69 101 GLU A N 1
ATOM 813 C CA . GLU A 1 101 ? 8.618 -3.112 28.874 1.00 79.69 101 GLU A CA 1
ATOM 814 C C . GLU A 1 101 ? 9.051 -2.119 29.960 1.00 79.69 101 GLU A C 1
ATOM 816 O O . GLU A 1 101 ? 9.777 -2.488 30.891 1.00 79.69 101 GLU A O 1
ATOM 821 N N . ILE A 1 102 ? 8.530 -0.888 29.917 1.00 86.88 102 ILE A N 1
ATOM 822 C CA . ILE A 1 102 ? 8.779 0.131 30.949 1.00 86.88 102 ILE A CA 1
ATOM 823 C C . ILE A 1 102 ? 8.283 -0.357 32.323 1.00 86.88 102 ILE A C 1
ATOM 825 O O . ILE A 1 102 ? 8.991 -0.233 33.328 1.00 86.88 102 ILE A O 1
ATOM 829 N N . GLN A 1 103 ? 7.101 -0.981 32.378 1.00 86.62 103 GLN A N 1
ATOM 830 C CA . GLN A 1 103 ? 6.514 -1.517 33.612 1.00 86.62 103 GLN A CA 1
ATOM 831 C C . GLN A 1 103 ? 7.380 -2.628 34.238 1.00 86.62 103 GLN A C 1
ATOM 833 O O . GLN A 1 103 ? 7.565 -2.678 35.461 1.00 86.62 103 GLN A O 1
ATOM 838 N N . ILE A 1 104 ? 7.907 -3.536 33.408 1.00 86.19 104 ILE A N 1
ATOM 839 C CA . ILE A 1 104 ? 8.778 -4.640 33.838 1.00 86.19 104 ILE A CA 1
ATOM 840 C C . ILE A 1 104 ? 10.090 -4.084 34.392 1.00 86.19 104 ILE A C 1
ATOM 842 O O . ILE A 1 104 ? 10.504 -4.469 35.489 1.00 86.19 104 ILE A O 1
ATOM 846 N N . HIS A 1 105 ? 10.696 -3.126 33.688 1.00 89.50 105 HIS A N 1
ATOM 847 C CA . HIS A 1 105 ? 11.944 -2.502 34.113 1.00 89.50 105 HIS A CA 1
ATOM 848 C C . HIS A 1 105 ? 11.808 -1.831 35.490 1.00 89.50 105 HIS A C 1
ATOM 850 O O . HIS A 1 105 ? 12.621 -2.060 36.388 1.00 89.50 105 HIS A O 1
ATOM 856 N N . GLN A 1 106 ? 10.721 -1.088 35.722 1.00 85.81 106 GLN A N 1
ATOM 857 C CA . GLN A 1 106 ? 10.452 -0.466 37.024 1.00 85.81 106 GLN A CA 1
ATOM 858 C C . GLN A 1 106 ? 10.227 -1.482 38.156 1.00 85.81 106 GLN A C 1
ATOM 860 O O . GLN A 1 106 ? 10.593 -1.223 39.308 1.00 85.81 106 GLN A O 1
ATOM 865 N N . ARG A 1 107 ? 9.602 -2.636 37.879 1.00 87.56 107 ARG A N 1
ATOM 866 C CA . ARG A 1 107 ? 9.456 -3.716 38.875 1.00 87.56 107 ARG A CA 1
ATOM 867 C C . ARG A 1 107 ? 10.809 -4.309 39.251 1.00 87.56 107 ARG A C 1
ATOM 869 O O . ARG A 1 107 ? 11.042 -4.563 40.431 1.00 87.56 107 ARG A O 1
ATOM 876 N N . GLU A 1 108 ? 11.699 -4.486 38.282 1.00 86.88 108 GLU A N 1
ATOM 877 C CA . GLU A 1 108 ? 13.033 -5.033 38.527 1.00 86.88 108 GLU A CA 1
ATOM 878 C C . GLU A 1 108 ? 13.906 -4.066 39.337 1.00 86.88 108 GLU A C 1
ATOM 880 O O . GLU A 1 108 ? 14.552 -4.471 40.304 1.00 86.88 108 GLU A O 1
ATOM 885 N N . LEU A 1 109 ? 13.843 -2.763 39.043 1.00 86.81 109 LEU A N 1
ATOM 886 C CA . LEU A 1 109 ? 14.498 -1.734 39.860 1.00 86.81 109 LEU A CA 1
ATOM 887 C C . LEU A 1 109 ? 13.986 -1.733 41.309 1.00 86.81 109 LEU A C 1
ATOM 889 O O . LEU A 1 109 ? 14.783 -1.632 42.244 1.00 86.81 109 LEU A O 1
ATOM 893 N N . ARG A 1 110 ? 12.677 -1.926 41.519 1.00 83.62 110 ARG A N 1
ATOM 894 C CA . ARG A 1 110 ? 12.098 -2.070 42.866 1.00 83.62 110 ARG A CA 1
ATOM 895 C C . ARG A 1 110 ? 12.605 -3.315 43.593 1.00 83.62 110 ARG A C 1
ATOM 897 O O . ARG A 1 110 ? 12.957 -3.215 44.767 1.00 83.62 110 ARG A O 1
ATOM 904 N N . LYS A 1 111 ? 12.701 -4.464 42.914 1.00 87.75 111 LYS A N 1
ATOM 905 C CA . LYS A 1 111 ? 13.276 -5.695 43.488 1.00 87.75 111 LYS A CA 1
ATOM 906 C C . LYS A 1 111 ? 14.749 -5.513 43.855 1.00 87.75 111 LYS A C 1
ATOM 908 O O . LYS A 1 111 ? 15.140 -5.858 44.969 1.00 87.75 111 LYS A O 1
ATOM 913 N N . LYS A 1 112 ? 15.550 -4.918 42.963 1.00 81.00 112 LYS A N 1
ATOM 914 C CA . LYS A 1 112 ? 16.966 -4.598 43.218 1.00 81.00 112 LYS A CA 1
ATOM 915 C C . LYS A 1 112 ? 17.127 -3.650 44.404 1.00 81.00 112 LYS A C 1
ATOM 917 O O . LYS A 1 112 ? 17.991 -3.877 45.247 1.00 81.00 112 LYS A O 1
ATOM 922 N N . SER A 1 113 ? 16.272 -2.634 44.506 1.00 86.12 113 SER A N 1
ATOM 923 C CA . SER A 1 113 ? 16.260 -1.702 45.637 1.00 86.12 113 SER A CA 1
ATOM 924 C C . SER A 1 113 ? 15.921 -2.406 46.957 1.00 86.12 113 SER A C 1
ATOM 926 O O . SER A 1 113 ? 16.659 -2.265 47.931 1.00 86.12 113 SER A O 1
ATOM 928 N N . LYS A 1 114 ? 14.881 -3.254 46.975 1.00 85.69 114 LYS A N 1
ATOM 929 C CA . LYS A 1 114 ? 14.499 -4.037 48.161 1.00 85.69 114 LYS A CA 1
ATOM 930 C C . LYS A 1 114 ? 15.616 -4.984 48.610 1.00 85.69 114 LYS A C 1
ATOM 932 O O . LYS A 1 114 ? 15.992 -4.960 49.777 1.00 85.69 114 LYS A O 1
ATOM 937 N N . LYS A 1 115 ? 16.224 -5.724 47.675 1.00 84.25 115 LYS A N 1
ATOM 938 C CA . LYS A 1 115 ? 17.359 -6.618 47.959 1.00 84.25 115 LYS A CA 1
ATOM 939 C C . LYS A 1 115 ? 18.574 -5.849 48.488 1.00 84.25 115 LYS A C 1
ATOM 941 O O . LYS A 1 115 ? 19.229 -6.295 49.423 1.00 84.25 115 LYS A O 1
ATOM 946 N N . LYS A 1 116 ? 18.861 -4.665 47.934 1.00 87.38 116 LYS A N 1
ATOM 947 C CA . LYS A 1 116 ? 19.924 -3.775 48.432 1.00 87.38 116 LYS A CA 1
ATOM 948 C C . LYS A 1 116 ? 19.643 -3.303 49.863 1.00 87.38 116 LYS A C 1
ATOM 950 O O . LYS A 1 116 ? 20.566 -3.249 50.673 1.00 87.38 116 LYS A O 1
ATOM 955 N N . TRP A 1 117 ? 18.388 -2.982 50.180 1.00 84.75 117 TRP A N 1
ATOM 956 C CA . TRP A 1 117 ? 17.967 -2.579 51.523 1.00 84.75 117 TRP A CA 1
ATOM 957 C C . TRP A 1 117 ? 18.075 -3.730 52.533 1.00 84.75 117 TRP A C 1
ATOM 959 O O . TRP A 1 117 ? 18.638 -3.543 53.609 1.00 84.75 117 TRP A O 1
ATOM 969 N N . GLU A 1 118 ? 17.644 -4.937 52.160 1.00 86.56 118 GLU A N 1
ATOM 970 C CA . GLU A 1 118 ? 17.788 -6.156 52.970 1.00 86.56 118 GLU A CA 1
ATOM 971 C C . GLU A 1 118 ? 19.262 -6.506 53.226 1.00 86.56 118 GLU A C 1
ATOM 973 O O . GLU A 1 118 ? 19.648 -6.726 54.372 1.00 86.56 118 GLU A O 1
ATOM 978 N N . MET A 1 119 ? 20.118 -6.449 52.199 1.00 82.75 119 MET A N 1
ATOM 979 C CA . MET A 1 119 ? 21.563 -6.672 52.351 1.00 82.75 119 MET A CA 1
ATOM 980 C C . MET A 1 119 ? 22.213 -5.640 53.279 1.00 82.75 119 MET A C 1
ATOM 982 O O . MET A 1 119 ? 23.036 -5.995 54.122 1.00 82.75 119 MET A O 1
ATOM 986 N N . LYS A 1 120 ? 21.835 -4.358 53.162 1.00 85.69 120 LYS A N 1
ATOM 987 C CA . LYS A 1 120 ? 22.325 -3.304 54.063 1.00 85.69 120 LYS A CA 1
ATOM 988 C C . LYS A 1 120 ? 21.859 -3.542 55.503 1.00 85.69 120 LYS A C 1
ATOM 990 O O . LYS A 1 120 ? 22.644 -3.349 56.427 1.00 85.69 120 LYS A O 1
ATOM 995 N N . ARG A 1 121 ? 20.616 -3.996 55.688 1.00 88.81 121 ARG A N 1
ATOM 996 C CA . ARG A 1 121 ? 20.060 -4.367 56.995 1.00 88.81 121 ARG A CA 1
ATOM 997 C C . ARG A 1 121 ? 20.824 -5.539 57.621 1.00 88.81 121 ARG A C 1
ATOM 999 O O . ARG A 1 121 ? 21.238 -5.428 58.768 1.00 88.81 121 ARG A O 1
ATOM 1006 N N . MET A 1 122 ? 21.069 -6.617 56.873 1.00 81.81 122 MET A N 1
ATOM 1007 C CA . MET A 1 122 ? 21.829 -7.784 57.351 1.00 81.81 122 MET A CA 1
ATOM 1008 C C . MET A 1 122 ? 23.280 -7.436 57.709 1.00 81.81 122 MET A C 1
ATOM 1010 O O . MET A 1 122 ? 23.776 -7.865 58.744 1.00 81.81 122 MET A O 1
ATOM 1014 N N . ASN A 1 123 ? 23.946 -6.606 56.900 1.00 82.88 123 ASN A N 1
ATOM 1015 C CA . ASN A 1 123 ? 25.316 -6.157 57.172 1.00 82.88 123 ASN A CA 1
ATOM 1016 C C . ASN A 1 123 ? 25.406 -5.296 58.451 1.00 82.88 123 ASN A C 1
ATOM 1018 O O . ASN A 1 123 ? 26.424 -5.318 59.131 1.00 82.88 123 ASN A O 1
ATOM 1022 N N . ASN A 1 124 ? 24.342 -4.568 58.813 1.00 79.44 124 ASN A N 1
ATOM 1023 C CA . ASN A 1 124 ? 24.294 -3.812 60.068 1.00 79.44 124 ASN A CA 1
ATOM 1024 C C . ASN A 1 124 ? 24.104 -4.728 61.296 1.00 79.44 124 ASN A C 1
ATOM 1026 O O . ASN A 1 124 ? 24.799 -4.555 62.290 1.00 79.44 124 ASN A O 1
ATOM 1030 N N . TYR A 1 125 ? 23.247 -5.757 61.208 1.00 75.62 125 TYR A N 1
ATOM 1031 C CA . TYR A 1 125 ? 23.097 -6.751 62.288 1.00 75.62 125 TYR A CA 1
ATOM 1032 C C . TYR A 1 125 ? 24.415 -7.465 62.621 1.00 75.62 125 TYR A C 1
ATOM 1034 O O . TYR A 1 125 ? 24.712 -7.673 63.791 1.00 75.62 125 TYR A O 1
ATOM 1042 N N . LEU A 1 126 ? 25.224 -7.793 61.609 1.00 70.56 126 LEU A N 1
ATOM 1043 C CA . LEU A 1 126 ? 26.519 -8.455 61.804 1.00 70.56 126 LEU A CA 1
ATOM 1044 C C . LEU A 1 126 ? 27.585 -7.548 62.446 1.00 70.56 126 LEU A C 1
ATOM 1046 O O . LEU A 1 126 ? 28.526 -8.063 63.037 1.00 70.56 126 LEU A O 1
ATOM 1050 N N . ARG A 1 127 ? 27.454 -6.217 62.350 1.00 68.12 127 ARG A N 1
ATOM 1051 C CA . ARG A 1 127 ? 28.394 -5.258 62.964 1.00 68.12 127 ARG A CA 1
ATOM 1052 C C . ARG A 1 127 ? 28.076 -4.910 64.419 1.00 68.12 127 ARG A C 1
ATOM 1054 O O . ARG A 1 127 ? 28.939 -4.353 65.078 1.00 68.12 127 ARG A O 1
ATOM 1061 N N . GLY A 1 128 ? 26.867 -5.198 64.905 1.00 65.06 128 GLY A N 1
ATOM 1062 C CA . GLY A 1 128 ? 26.439 -4.910 66.284 1.00 65.06 128 GLY A CA 1
ATOM 1063 C C . GLY A 1 128 ? 26.584 -6.081 67.263 1.00 65.06 128 GLY A C 1
ATOM 1064 O O . GLY A 1 128 ? 26.075 -5.994 68.373 1.00 65.06 128 GLY A O 1
ATOM 1065 N N . LEU A 1 129 ? 27.210 -7.184 66.839 1.00 59.09 129 LEU A N 1
ATOM 1066 C CA . LEU A 1 129 ? 27.429 -8.403 67.633 1.00 59.09 129 LEU A CA 1
ATOM 1067 C C . LEU A 1 129 ? 28.905 -8.588 68.053 1.00 59.09 129 LEU A C 1
ATOM 1069 O O . LEU A 1 129 ? 29.306 -9.706 68.366 1.00 59.09 129 LEU A O 1
ATOM 1073 N N . GLY A 1 130 ? 29.707 -7.519 68.022 1.00 47.84 130 GLY A N 1
ATOM 1074 C CA . GLY A 1 130 ? 31.122 -7.505 68.412 1.00 47.84 130 GLY A CA 1
ATOM 1075 C C . GLY A 1 130 ? 31.422 -6.451 69.462 1.00 47.84 130 GLY A C 1
ATOM 1076 O O . GLY A 1 130 ? 30.623 -5.493 69.566 1.00 47.84 130 GLY A O 1
#

pLDDT: mean 76.33, std 17.8, range [34.59, 95.81]

Organism: NCBI:txid50273

Radius of gyration: 28.42 Å; chains: 1; bounding box: 58×42×88 Å